Protein AF-F6UF65-F1 (afdb_monomer_lite)

Organism: Ciona intestinalis (NCBI:txid7719)

Radius of gyration: 21.14 Å; chains: 1; bounding box: 55×69×51 Å

Sequence (171 aa):
MLPLKAVTSPNKLITDMFSKIPKKEVGKVDPVAKRSLEDDVTICEGKNDNTKTERKISKPSLGGATTTAEVRDVIRKWTRAYSQEFPLDSD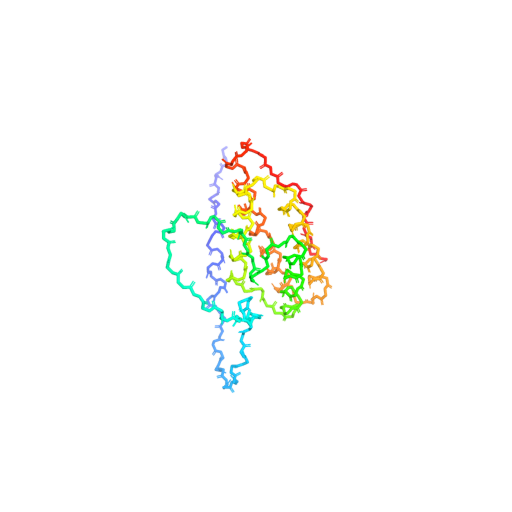IEDIINYLCTLVNHVRNLESTELILRTIRRYIGFVIEQNENVEMQTAWLVAYSQILCAVNKKVENLYGGAQFQLPSLHLP

Secondary structure (DSSP, 8-state):
---------THHHHHTTGGG-----------PPP--TTTT-----------------PPP-BTTB-SHHHHHHHHHHHHHHTTTSPPPHHHHHHHHHHHHHHHHSTT-HHHHHHHHHHHHHHHHHHHHH---HHHHHHHHHHHHHHHHHHHHHHHHHHTS----PPPP---

InterPro domains:
  IPR031991 DNA repair protein Rev1, C-terminal [PF16727] (70-161)
  IPR038401 Rev1, C-terminal domain superfamily [G3DSA:1.20.58.1280] (35-156)

Structure (mmCIF, N/CA/C/O backbone):
data_AF-F6UF65-F1
#
_entry.id   AF-F6UF65-F1
#
loop_
_atom_site.group_PDB
_atom_site.id
_atom_site.type_symbol
_atom_site.label_a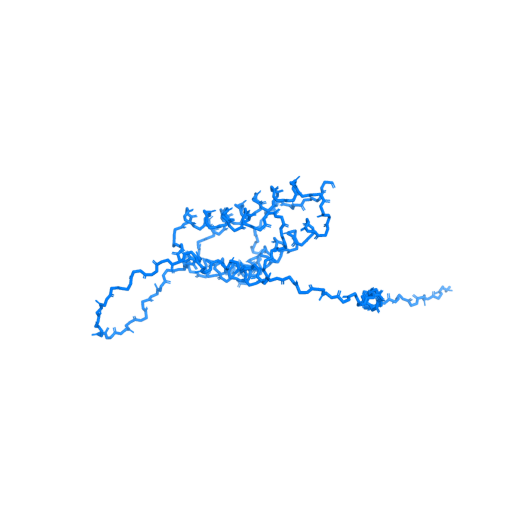tom_id
_atom_site.label_alt_id
_atom_site.label_comp_id
_atom_site.label_asym_id
_atom_site.label_entity_id
_atom_site.label_seq_id
_atom_site.pdbx_PDB_ins_code
_atom_site.Cartn_x
_atom_site.Cartn_y
_atom_site.Cartn_z
_atom_site.occupancy
_atom_site.B_iso_or_equiv
_atom_site.auth_seq_id
_atom_site.auth_comp_id
_atom_site.auth_asym_id
_atom_site.auth_atom_id
_atom_site.pdbx_PDB_model_num
ATOM 1 N N . MET A 1 1 ? 20.035 49.298 -5.056 1.00 38.56 1 MET A N 1
ATOM 2 C CA . MET A 1 1 ? 18.735 48.765 -5.517 1.00 38.56 1 MET A CA 1
ATOM 3 C C . MET A 1 1 ? 19.012 47.756 -6.620 1.00 38.56 1 MET A C 1
ATOM 5 O O . MET A 1 1 ? 19.571 48.148 -7.633 1.00 38.56 1 MET A O 1
ATOM 9 N N . LEU A 1 2 ? 18.726 46.470 -6.400 1.00 40.31 2 LEU A N 1
ATOM 10 C CA . LEU A 1 2 ? 18.877 45.407 -7.406 1.00 40.31 2 LEU A CA 1
ATOM 11 C C . LEU A 1 2 ? 17.485 45.016 -7.937 1.00 40.31 2 LEU A C 1
ATOM 13 O O . LEU A 1 2 ? 16.547 44.985 -7.138 1.00 40.31 2 LEU A O 1
ATOM 17 N N . PRO A 1 3 ? 17.323 44.727 -9.241 1.00 42.78 3 PRO A N 1
ATOM 18 C CA . PRO A 1 3 ? 16.030 44.360 -9.803 1.00 42.78 3 PRO A CA 1
ATOM 19 C C . PRO A 1 3 ? 15.697 42.891 -9.505 1.00 42.78 3 PRO A C 1
ATOM 21 O O . PRO A 1 3 ? 16.516 41.995 -9.710 1.00 42.78 3 PRO A O 1
ATOM 24 N N . LEU A 1 4 ? 14.466 42.647 -9.052 1.00 34.47 4 LEU A N 1
ATOM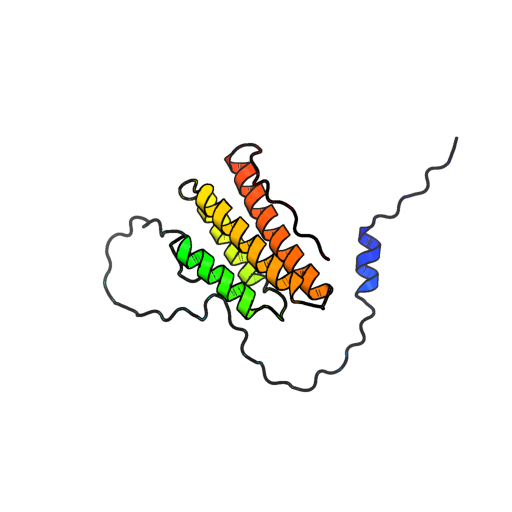 25 C CA . LEU A 1 4 ? 13.880 41.313 -8.923 1.00 34.47 4 LEU A CA 1
ATOM 26 C C . LEU A 1 4 ? 13.662 40.717 -10.322 1.00 34.47 4 LEU A C 1
ATOM 28 O O . LEU A 1 4 ? 12.827 41.200 -11.086 1.00 34.47 4 LEU A O 1
ATOM 32 N N . LYS A 1 5 ? 14.406 39.657 -10.662 1.00 40.12 5 LYS A N 1
ATOM 33 C CA . LYS A 1 5 ? 14.076 38.791 -11.802 1.00 40.12 5 LYS A CA 1
ATOM 34 C C . LYS A 1 5 ? 12.900 37.893 -11.420 1.00 40.12 5 LYS A C 1
ATOM 36 O O . LYS A 1 5 ? 12.921 37.242 -10.379 1.00 40.12 5 LYS A O 1
ATOM 41 N N . ALA A 1 6 ? 11.891 37.867 -12.286 1.00 51.00 6 ALA A N 1
ATOM 42 C CA . ALA A 1 6 ? 10.732 36.996 -12.180 1.00 51.00 6 ALA A CA 1
ATOM 43 C C . ALA A 1 6 ? 11.159 35.519 -12.185 1.00 51.00 6 ALA A C 1
ATOM 45 O O . ALA A 1 6 ? 11.821 35.055 -13.113 1.00 51.00 6 ALA A O 1
ATOM 46 N N . VAL A 1 7 ? 10.764 34.792 -11.142 1.00 40.66 7 VAL A N 1
ATOM 47 C CA . VAL A 1 7 ? 10.902 33.338 -11.049 1.00 40.66 7 VAL A CA 1
ATOM 48 C C . VAL A 1 7 ? 9.757 32.724 -11.853 1.00 40.66 7 VAL A C 1
ATOM 50 O O . VAL A 1 7 ? 8.589 32.865 -11.492 1.00 40.66 7 VAL A O 1
ATOM 53 N N . THR A 1 8 ? 10.066 32.082 -12.979 1.00 45.81 8 THR A N 1
ATOM 54 C CA . THR A 1 8 ? 9.082 31.308 -13.743 1.00 45.81 8 THR A CA 1
ATOM 55 C C . THR A 1 8 ? 8.672 30.071 -12.950 1.00 45.81 8 THR A C 1
ATOM 57 O O . THR A 1 8 ? 9.517 29.295 -12.511 1.00 45.81 8 THR A O 1
ATOM 60 N N . SER A 1 9 ? 7.361 29.912 -12.759 1.00 38.97 9 SER A N 1
ATOM 61 C CA . SER A 1 9 ? 6.746 28.818 -12.004 1.00 38.97 9 SER A CA 1
ATOM 62 C C . SER A 1 9 ? 7.128 27.437 -12.578 1.00 38.97 9 SER A C 1
ATOM 64 O O . SER A 1 9 ? 7.036 27.249 -13.796 1.00 38.97 9 SER A O 1
ATOM 66 N N . PRO A 1 10 ? 7.500 26.455 -11.733 1.00 47.75 10 PRO A N 1
ATOM 67 C CA . PRO A 1 10 ? 7.932 25.118 -12.162 1.00 47.75 10 PRO A CA 1
ATOM 68 C C . PRO A 1 10 ? 6.849 24.306 -12.897 1.00 47.75 10 PRO A C 1
ATOM 70 O O . PRO A 1 10 ? 7.169 23.347 -13.593 1.00 47.75 10 PRO A O 1
ATOM 73 N N . ASN A 1 11 ? 5.580 24.726 -12.843 1.00 42.78 11 ASN A N 1
ATOM 74 C CA . ASN A 1 11 ? 4.472 24.030 -13.506 1.00 42.78 11 ASN A CA 1
ATOM 75 C C . ASN A 1 11 ? 4.448 24.160 -15.036 1.00 42.78 11 ASN A C 1
ATOM 77 O O . ASN A 1 11 ? 3.686 23.450 -15.683 1.00 42.78 11 ASN A O 1
ATOM 81 N N . LYS A 1 12 ? 5.255 25.044 -15.639 1.00 45.91 12 LYS A N 1
ATOM 82 C CA . LYS A 1 12 ? 5.294 25.197 -17.106 1.00 45.91 12 LYS A CA 1
ATOM 83 C C . LYS A 1 12 ? 6.286 24.265 -17.808 1.00 45.91 12 LYS A C 1
ATOM 85 O O . LYS A 1 12 ? 6.147 24.045 -19.002 1.00 45.91 12 LYS A O 1
ATOM 90 N N . LEU A 1 13 ? 7.263 23.716 -17.084 1.00 46.81 13 LEU A N 1
ATOM 91 C CA . LEU A 1 13 ? 8.307 22.855 -17.658 1.00 46.81 13 LEU A CA 1
ATOM 92 C C . LEU A 1 13 ? 7.836 21.412 -17.875 1.00 46.81 13 LEU A C 1
ATOM 94 O O . LEU A 1 13 ? 8.312 20.742 -18.784 1.00 46.81 13 LEU A O 1
ATOM 98 N N . ILE A 1 14 ? 6.873 20.953 -17.076 1.00 50.88 14 ILE A N 1
ATOM 99 C CA . ILE A 1 14 ? 6.385 19.571 -17.130 1.00 50.88 14 ILE A CA 1
ATOM 100 C C . ILE A 1 14 ? 5.491 19.358 -18.363 1.00 50.88 14 ILE A C 1
ATOM 102 O O . ILE A 1 14 ? 5.570 18.321 -19.015 1.00 50.88 14 ILE A O 1
ATOM 106 N N . THR A 1 15 ? 4.694 20.356 -18.748 1.00 47.19 15 THR A N 1
ATOM 107 C CA . THR A 1 15 ? 3.718 20.225 -19.843 1.00 47.19 15 THR A CA 1
ATOM 108 C C . THR A 1 15 ? 4.365 20.148 -21.233 1.00 47.19 15 THR A C 1
ATOM 110 O O . THR A 1 15 ? 3.840 19.469 -22.112 1.00 47.19 15 THR A O 1
ATOM 113 N N . ASP A 1 16 ? 5.527 20.780 -21.431 1.00 45.88 16 ASP A N 1
ATOM 114 C CA . ASP A 1 16 ? 6.219 20.806 -22.731 1.00 45.88 16 ASP A CA 1
ATOM 115 C C . ASP A 1 16 ? 7.068 19.551 -23.008 1.00 45.88 16 ASP A C 1
ATOM 117 O O . ASP A 1 16 ? 7.461 19.313 -24.152 1.00 45.88 16 ASP A O 1
ATOM 121 N N . MET A 1 17 ? 7.341 18.716 -21.998 1.00 50.22 17 MET A N 1
ATOM 122 C CA . MET A 1 17 ? 8.135 17.493 -22.181 1.00 50.22 17 MET A CA 1
ATOM 123 C C . MET A 1 17 ? 7.318 16.299 -22.703 1.00 50.22 17 MET A C 1
ATOM 125 O O . MET A 1 17 ? 7.869 15.446 -23.396 1.00 50.22 17 MET A O 1
ATOM 129 N N . PHE A 1 18 ? 6.006 16.251 -22.447 1.00 46.53 18 PHE A N 1
ATOM 130 C CA . PHE A 1 18 ? 5.147 15.124 -22.849 1.00 46.53 18 PHE A CA 1
ATOM 131 C C . PHE A 1 18 ? 4.589 15.219 -24.280 1.00 46.53 18 PHE A C 1
ATOM 133 O O . PHE A 1 18 ? 4.013 14.259 -24.788 1.00 46.53 18 PHE A O 1
ATOM 140 N N . SER A 1 19 ? 4.775 16.342 -24.975 1.00 44.38 19 SER A N 1
ATOM 141 C CA . SER A 1 19 ? 4.199 16.591 -26.306 1.00 44.38 19 SER A CA 1
ATOM 142 C C . SER A 1 19 ? 5.068 16.116 -27.486 1.00 44.38 19 SER A C 1
ATOM 144 O O 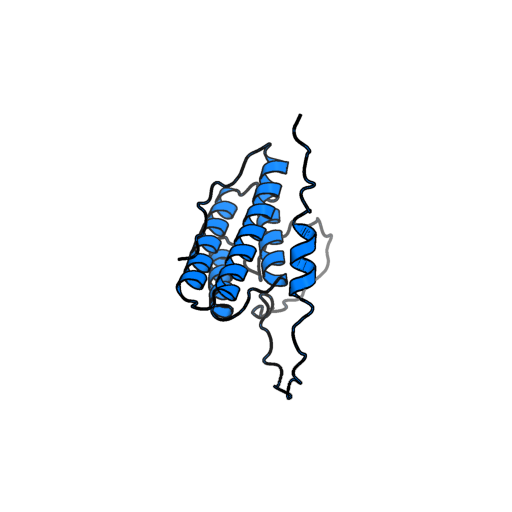. SER A 1 19 ? 4.673 16.284 -28.639 1.00 44.38 19 SER A O 1
ATOM 146 N N . LYS A 1 20 ? 6.225 15.481 -27.235 1.00 47.56 20 LYS A N 1
ATOM 147 C CA . LYS A 1 20 ? 7.188 15.052 -28.276 1.00 47.56 20 LYS A CA 1
ATOM 148 C C . LYS A 1 20 ? 7.391 13.537 -28.416 1.00 47.56 20 LYS A C 1
ATOM 150 O O . LYS A 1 20 ? 8.418 13.113 -28.941 1.00 47.56 20 LYS A O 1
ATOM 155 N N . ILE A 1 21 ? 6.434 12.707 -28.005 1.00 49.62 21 ILE A N 1
ATOM 156 C CA . ILE A 1 21 ? 6.529 11.256 -28.236 1.00 49.62 21 ILE A CA 1
ATOM 157 C C . ILE A 1 21 ? 5.908 10.916 -29.605 1.00 49.62 21 ILE A C 1
ATOM 159 O O . ILE A 1 21 ? 4.709 11.139 -29.800 1.00 49.62 21 ILE A O 1
ATOM 163 N N . PRO A 1 22 ? 6.680 10.393 -30.579 1.00 42.50 22 PRO A N 1
ATOM 164 C CA . PRO A 1 22 ? 6.132 9.963 -31.858 1.00 42.50 22 PRO A CA 1
ATOM 165 C C . PRO A 1 22 ? 5.232 8.737 -31.662 1.00 42.50 22 PRO A C 1
ATOM 167 O O . PRO A 1 22 ? 5.634 7.735 -31.072 1.00 42.50 22 PRO A O 1
ATOM 170 N N . LYS A 1 23 ? 4.003 8.812 -32.184 1.00 47.47 23 LYS A N 1
ATOM 171 C CA . LYS A 1 23 ? 3.048 7.698 -32.201 1.00 47.47 23 LYS A CA 1
ATOM 172 C C . LYS A 1 23 ? 3.568 6.611 -33.147 1.00 47.47 23 LYS A C 1
ATOM 174 O O . LYS A 1 23 ? 3.470 6.762 -34.361 1.00 47.47 23 LYS A O 1
ATOM 179 N N . LYS A 1 24 ? 4.130 5.531 -32.600 1.00 39.34 24 LYS A N 1
ATOM 180 C CA . LYS A 1 24 ? 4.374 4.292 -33.350 1.00 39.34 24 LYS A CA 1
ATOM 181 C C . LYS A 1 24 ? 3.099 3.452 -33.360 1.00 39.34 24 LYS A C 1
ATOM 183 O O . LYS A 1 24 ? 2.488 3.239 -32.317 1.00 39.34 24 LYS A O 1
ATOM 188 N N . GLU A 1 25 ? 2.715 3.003 -34.551 1.00 51.75 25 GLU A N 1
ATOM 189 C CA . GLU A 1 25 ? 1.626 2.058 -34.782 1.00 51.75 25 GLU A CA 1
ATOM 190 C C . GLU A 1 25 ? 1.879 0.763 -34.004 1.00 51.75 25 GLU A C 1
ATOM 192 O O . GLU A 1 25 ? 2.910 0.106 -34.163 1.00 51.75 25 GLU A O 1
ATOM 197 N N . VAL A 1 26 ? 0.934 0.417 -33.132 1.00 43.44 26 VAL A N 1
ATOM 198 C CA . VAL A 1 26 ? 0.952 -0.821 -32.357 1.00 43.44 26 VAL A CA 1
ATOM 199 C C . VAL A 1 26 ? 0.310 -1.906 -33.214 1.00 43.44 26 VAL A C 1
ATOM 201 O O . VAL A 1 26 ? -0.899 -1.901 -33.451 1.00 43.44 26 VAL A O 1
ATOM 204 N N . GLY A 1 27 ? 1.141 -2.829 -33.701 1.00 39.31 27 GLY A N 1
ATOM 205 C CA . GLY A 1 27 ? 0.686 -4.116 -34.211 1.00 39.31 27 GLY A CA 1
ATOM 206 C C . GLY A 1 27 ? -0.098 -4.854 -33.126 1.00 39.31 27 GLY A C 1
ATOM 207 O O . GLY A 1 27 ? 0.262 -4.810 -31.952 1.00 39.31 27 GLY A O 1
ATOM 208 N N . LYS A 1 28 ? -1.200 -5.490 -33.530 1.00 47.16 28 LYS A N 1
ATOM 209 C CA . LYS A 1 28 ? -2.109 -6.240 -32.659 1.00 47.16 28 LYS A CA 1
ATOM 210 C C . LYS A 1 28 ? -1.331 -7.276 -31.840 1.00 47.16 28 LYS A C 1
ATOM 212 O O . LYS A 1 28 ? -0.784 -8.216 -32.407 1.00 47.16 28 LYS A O 1
ATOM 217 N N . VAL A 1 29 ? -1.325 -7.096 -30.525 1.00 38.22 29 VAL A N 1
ATOM 218 C CA . VAL A 1 29 ? -0.956 -8.118 -29.545 1.00 38.22 29 VAL A CA 1
ATOM 219 C C . VAL A 1 29 ? -2.209 -8.367 -28.717 1.00 38.22 29 VAL A C 1
ATOM 221 O O . VAL A 1 29 ? -2.826 -7.415 -28.234 1.00 38.22 29 VAL A O 1
ATOM 224 N N . ASP A 1 30 ? -2.622 -9.630 -28.645 1.00 35.41 30 ASP A N 1
ATOM 225 C CA . ASP A 1 30 ? -3.796 -10.076 -27.899 1.00 35.41 30 ASP A CA 1
ATOM 226 C C . ASP A 1 30 ? -3.759 -9.586 -26.439 1.00 35.41 30 ASP A C 1
ATOM 228 O O . ASP A 1 30 ? -2.688 -9.563 -25.823 1.00 35.41 30 ASP A O 1
ATOM 232 N N . PRO A 1 31 ? -4.905 -9.187 -25.857 1.00 40.97 31 PRO A N 1
ATOM 233 C CA . PRO A 1 31 ? -4.945 -8.696 -24.491 1.00 40.97 31 PRO A CA 1
ATOM 234 C C . PRO A 1 31 ? -4.736 -9.868 -23.530 1.00 40.97 31 PRO A C 1
ATOM 236 O O . PRO A 1 31 ? -5.652 -10.644 -23.256 1.00 40.97 31 PRO A O 1
ATOM 239 N N . VAL A 1 32 ? -3.522 -9.988 -22.994 1.00 44.03 32 VAL A N 1
ATOM 240 C CA . VAL A 1 32 ? -3.277 -10.769 -21.780 1.00 44.03 32 VAL A CA 1
ATOM 241 C C . VAL A 1 32 ? -4.119 -10.131 -20.675 1.00 44.03 32 VAL A C 1
ATOM 243 O O . VAL A 1 32 ? -3.969 -8.948 -20.365 1.00 44.03 32 VAL A O 1
ATOM 246 N N . ALA A 1 33 ? -5.076 -10.899 -20.160 1.00 38.97 33 ALA A N 1
ATOM 247 C CA . ALA A 1 33 ? -6.031 -10.463 -19.154 1.00 38.97 33 ALA A CA 1
ATOM 248 C C . ALA A 1 33 ? -5.303 -9.902 -17.920 1.00 38.97 33 ALA A C 1
ATOM 250 O O . ALA A 1 33 ? -4.517 -10.599 -17.279 1.00 38.97 33 ALA A O 1
ATOM 251 N N . LYS A 1 34 ? -5.573 -8.628 -17.613 1.00 49.16 34 LYS A N 1
ATOM 252 C CA . LYS A 1 34 ? -5.123 -7.938 -16.399 1.00 49.16 34 LYS A CA 1
ATOM 253 C C . LYS A 1 34 ? -5.847 -8.546 -15.199 1.00 49.16 34 LYS A C 1
ATOM 255 O O . LYS A 1 34 ? -7.072 -8.574 -15.205 1.00 49.16 34 LYS A O 1
ATOM 260 N N . ARG A 1 35 ? -5.099 -9.036 -14.209 1.00 49.91 35 ARG A N 1
ATOM 261 C CA . ARG A 1 35 ? -5.633 -9.738 -13.033 1.00 49.91 35 ARG A CA 1
ATOM 262 C C . ARG A 1 35 ? -5.850 -8.758 -11.876 1.00 49.91 35 ARG A C 1
ATOM 264 O O . ARG A 1 35 ? -4.891 -8.375 -11.216 1.00 49.91 35 ARG A O 1
ATOM 271 N N . SER A 1 36 ? -7.084 -8.336 -11.640 1.00 58.97 36 SER A N 1
ATOM 272 C CA . SER A 1 36 ? -7.449 -7.418 -10.552 1.00 58.97 36 SER A CA 1
ATOM 273 C C . SER A 1 36 ? -7.339 -8.097 -9.177 1.00 58.97 36 SER A C 1
ATOM 275 O O . SER A 1 36 ? -7.456 -9.322 -9.080 1.00 58.97 36 SER A O 1
ATOM 277 N N . LEU A 1 37 ? -7.167 -7.325 -8.094 1.00 52.69 37 LEU A N 1
ATOM 278 C CA . LEU A 1 37 ? -7.273 -7.821 -6.707 1.00 52.69 37 LEU A CA 1
ATOM 279 C C . LEU A 1 37 ? -8.591 -8.571 -6.432 1.00 52.69 37 LEU A C 1
ATOM 281 O O . LEU A 1 37 ? -8.663 -9.393 -5.517 1.00 52.69 37 LEU A O 1
ATOM 285 N N . GLU A 1 38 ? -9.621 -8.293 -7.227 1.00 50.50 38 GLU A N 1
ATOM 286 C CA . GLU A 1 38 ? -10.947 -8.900 -7.139 1.00 50.50 38 GLU A CA 1
ATOM 287 C C . GLU A 1 38 ? -11.045 -10.292 -7.796 1.00 50.50 38 GLU A C 1
ATOM 289 O O . GLU A 1 38 ? -11.961 -11.052 -7.481 1.00 50.50 38 GLU A O 1
ATOM 294 N N . ASP A 1 39 ? -10.095 -10.679 -8.655 1.00 46.75 39 ASP A N 1
ATOM 295 C CA . ASP A 1 39 ? -10.232 -11.872 -9.512 1.00 46.75 39 ASP A CA 1
ATOM 296 C C . ASP A 1 39 ? -9.972 -13.209 -8.791 1.00 46.75 39 ASP A C 1
ATOM 298 O O . ASP A 1 39 ? -10.280 -14.276 -9.322 1.00 46.75 39 ASP A O 1
ATOM 302 N N . ASP A 1 40 ? -9.436 -13.190 -7.567 1.00 45.53 40 ASP A N 1
ATOM 303 C CA . ASP A 1 40 ? -9.171 -14.404 -6.776 1.00 45.53 40 ASP A CA 1
ATOM 304 C C . ASP A 1 40 ? -10.361 -14.820 -5.874 1.00 45.53 40 ASP A C 1
ATOM 306 O O . ASP A 1 40 ? -10.246 -15.754 -5.073 1.00 45.53 40 ASP A O 1
ATOM 310 N N . VAL A 1 41 ? -11.528 -14.173 -5.997 1.00 44.06 41 VAL A N 1
ATOM 311 C CA . VAL A 1 41 ? -12.706 -14.477 -5.168 1.00 44.06 41 VAL A CA 1
ATOM 312 C C . VAL A 1 41 ? -13.576 -15.568 -5.811 1.00 44.06 41 VAL A C 1
ATOM 314 O O . VAL A 1 41 ? -14.486 -15.300 -6.591 1.00 44.06 41 VAL A O 1
ATOM 317 N N . THR A 1 42 ? -13.368 -16.832 -5.429 1.00 36.09 42 THR A N 1
ATOM 318 C CA . THR A 1 42 ? -14.360 -17.895 -5.680 1.00 36.09 42 THR A CA 1
ATOM 319 C C . THR A 1 42 ? -15.507 -17.764 -4.670 1.00 36.09 42 THR A C 1
ATOM 321 O O . THR A 1 42 ? -15.435 -18.277 -3.553 1.00 36.09 42 THR A O 1
ATOM 324 N N . ILE A 1 43 ? -16.570 -17.039 -5.029 1.00 38.09 43 ILE A N 1
ATOM 325 C CA . ILE A 1 43 ? -17.773 -16.916 -4.193 1.00 38.09 43 ILE A CA 1
ATOM 326 C C . ILE A 1 43 ? -18.551 -18.238 -4.253 1.00 38.09 43 ILE A C 1
ATOM 328 O O . ILE A 1 43 ? -19.166 -18.567 -5.264 1.00 38.09 43 ILE A O 1
ATOM 332 N N . CYS A 1 44 ? -18.554 -18.997 -3.156 1.00 35.25 44 CYS A N 1
ATOM 333 C CA . CYS A 1 44 ? -19.573 -20.021 -2.932 1.00 35.25 44 CYS A CA 1
ATOM 334 C C . CYS A 1 44 ? -20.870 -19.321 -2.502 1.00 35.25 44 CYS A C 1
ATOM 336 O O . CYS A 1 44 ? -21.015 -18.929 -1.343 1.00 35.25 44 CYS A O 1
ATOM 338 N N . GLU A 1 45 ? -21.805 -19.138 -3.435 1.00 37.91 45 GLU A N 1
ATOM 339 C CA . GLU A 1 45 ? -23.154 -18.657 -3.132 1.00 37.91 45 GLU A CA 1
ATOM 340 C C . GLU A 1 45 ? -23.917 -19.688 -2.282 1.00 37.91 45 GLU A C 1
ATOM 342 O O . GLU A 1 45 ? -24.301 -20.759 -2.751 1.00 37.91 45 GLU A O 1
ATOM 347 N N . GLY A 1 46 ? -24.170 -19.348 -1.018 1.00 35.66 46 GLY A N 1
ATOM 348 C CA . GLY A 1 46 ? -25.154 -20.010 -0.165 1.00 35.66 46 GLY A CA 1
ATOM 349 C C . GLY A 1 46 ? -26.374 -19.108 0.024 1.00 35.66 46 GLY A C 1
ATOM 350 O O . GLY A 1 46 ? -26.273 -18.056 0.650 1.00 35.66 46 GLY A O 1
ATOM 351 N N . LYS A 1 47 ? -27.527 -19.519 -0.516 1.00 42.03 47 LYS A N 1
ATOM 352 C CA . LYS A 1 47 ? -28.843 -18.879 -0.324 1.00 42.03 47 LYS A CA 1
ATOM 353 C C . LYS A 1 47 ? -29.289 -18.918 1.150 1.00 42.03 47 LYS A C 1
ATOM 355 O O . LYS A 1 47 ? -29.237 -19.989 1.747 1.00 42.03 47 LYS A O 1
ATOM 360 N N . ASN A 1 48 ? -29.820 -17.811 1.690 1.00 40.16 48 ASN A N 1
ATOM 361 C CA . ASN A 1 48 ? -31.238 -17.702 2.101 1.00 40.16 48 ASN A CA 1
ATOM 362 C C . ASN A 1 48 ? -31.609 -16.398 2.849 1.00 40.16 48 ASN A C 1
ATOM 364 O O . ASN A 1 48 ? -30.908 -15.942 3.746 1.00 40.16 48 ASN A O 1
ATOM 368 N N . ASP A 1 49 ? -32.780 -15.893 2.446 1.00 39.06 49 ASP A N 1
ATOM 369 C CA . ASP A 1 49 ? -33.881 -15.221 3.156 1.00 39.06 49 ASP A CA 1
ATOM 370 C C . ASP A 1 49 ? -33.679 -14.075 4.171 1.00 39.06 49 ASP A C 1
ATOM 372 O O . ASP A 1 49 ? -33.364 -14.242 5.345 1.00 39.06 49 ASP A O 1
ATOM 376 N N . ASN A 1 50 ? -34.053 -12.888 3.682 1.00 46.62 50 ASN A N 1
ATOM 377 C CA . ASN A 1 50 ? -34.987 -11.901 4.240 1.00 46.62 50 ASN A CA 1
ATOM 378 C C . ASN A 1 50 ? -35.293 -11.927 5.759 1.00 46.62 50 ASN A C 1
ATOM 380 O O . ASN A 1 50 ? -36.175 -12.645 6.227 1.00 46.62 50 ASN A O 1
ATOM 384 N N . THR A 1 51 ? -34.690 -11.006 6.518 1.00 35.69 51 THR A N 1
ATOM 385 C CA . THR A 1 51 ? -35.349 -10.309 7.644 1.00 35.69 51 THR A CA 1
ATOM 386 C C . THR A 1 51 ? -34.544 -9.077 8.079 1.00 35.69 51 THR A C 1
ATOM 388 O O . THR A 1 51 ? -33.341 -9.155 8.298 1.00 35.69 51 THR A O 1
ATOM 391 N N . LYS A 1 52 ? -35.237 -7.931 8.184 1.00 41.22 52 LYS A N 1
ATOM 392 C CA . LYS A 1 52 ? -34.908 -6.722 8.972 1.00 41.22 52 LYS A CA 1
ATOM 393 C C . LYS A 1 52 ? -33.405 -6.426 9.141 1.00 41.22 52 LYS A C 1
ATOM 395 O O . LYS A 1 52 ? -32.796 -6.735 10.160 1.00 41.22 52 LYS A O 1
ATOM 400 N N . THR A 1 53 ? -32.810 -5.780 8.142 1.00 33.88 53 THR A N 1
ATOM 401 C CA . THR A 1 53 ? -31.388 -5.422 8.153 1.00 33.88 53 THR A CA 1
ATOM 402 C C . THR A 1 53 ? -31.150 -4.227 9.082 1.00 33.88 53 THR A C 1
ATOM 404 O O . THR A 1 53 ? -31.083 -3.075 8.655 1.00 33.88 53 THR A O 1
ATOM 407 N N . GLU A 1 54 ? -30.985 -4.496 10.379 1.00 36.78 54 GLU A N 1
ATOM 408 C CA . GLU A 1 54 ? -30.023 -3.719 11.162 1.00 36.78 54 GLU A CA 1
ATOM 409 C C . GLU A 1 54 ? -28.747 -3.6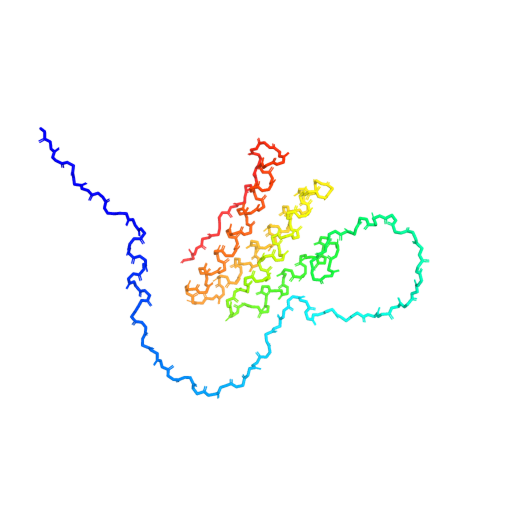49 10.318 1.00 36.78 54 GLU A C 1
ATOM 411 O O . GLU A 1 54 ? -28.308 -4.681 9.804 1.00 36.78 54 GLU A O 1
ATOM 416 N N . ARG A 1 55 ? -28.205 -2.445 10.075 1.00 37.97 55 ARG A N 1
ATOM 417 C CA . ARG A 1 55 ? -26.961 -2.268 9.313 1.00 37.97 55 ARG A CA 1
ATOM 418 C C . ARG A 1 55 ? -25.877 -3.096 9.996 1.00 37.97 55 ARG A C 1
ATOM 420 O O . ARG A 1 55 ? -25.242 -2.637 10.941 1.00 37.97 55 ARG A O 1
ATOM 427 N N . LYS A 1 56 ? -25.698 -4.331 9.530 1.00 42.44 56 LYS A N 1
ATOM 428 C CA . LYS A 1 56 ? -24.640 -5.228 9.956 1.00 42.44 56 LYS A CA 1
ATOM 429 C C . LYS A 1 56 ? -23.376 -4.525 9.515 1.00 42.44 56 LYS A C 1
ATOM 431 O O . LYS A 1 56 ? -23.109 -4.421 8.322 1.00 42.44 56 LYS A O 1
ATOM 436 N N . ILE A 1 57 ? -22.691 -3.927 10.477 1.00 52.53 57 ILE A N 1
ATOM 437 C CA . ILE A 1 57 ? -21.434 -3.243 10.251 1.00 52.53 57 ILE A CA 1
ATOM 438 C C . ILE A 1 57 ? -20.475 -4.318 9.722 1.00 52.53 57 ILE A C 1
ATOM 440 O O . ILE A 1 57 ? -19.969 -5.145 10.483 1.00 52.53 57 ILE A O 1
ATOM 444 N N . SER A 1 58 ? -20.340 -4.401 8.398 1.00 62.91 58 SER A N 1
ATOM 445 C CA . SER A 1 58 ? -19.476 -5.369 7.736 1.00 62.91 58 SER A CA 1
ATOM 446 C C . SER A 1 58 ? -18.046 -5.052 8.141 1.00 62.91 58 SER A C 1
ATOM 448 O O . SER A 1 58 ? -17.620 -3.899 8.047 1.00 62.91 58 SER A O 1
ATOM 450 N N . LYS A 1 59 ? -17.310 -6.059 8.623 1.00 73.44 59 LYS A N 1
ATOM 451 C CA . LYS A 1 59 ? -15.891 -5.886 8.942 1.00 73.44 59 LYS A CA 1
ATOM 452 C C . LYS A 1 59 ? -15.169 -5.340 7.701 1.00 73.44 59 LYS A C 1
ATOM 454 O O . LYS A 1 59 ? -15.475 -5.807 6.604 1.00 73.44 59 LYS A O 1
ATOM 459 N N . PRO A 1 60 ? -14.241 -4.379 7.854 1.00 80.00 60 PRO A N 1
ATOM 460 C CA . PRO A 1 60 ? -13.442 -3.914 6.729 1.00 80.00 60 PRO A CA 1
ATOM 461 C C . PRO A 1 60 ? -12.708 -5.095 6.091 1.00 80.00 60 PRO A C 1
ATOM 463 O O . PRO A 1 60 ? -12.188 -5.955 6.806 1.00 80.00 60 PRO A O 1
ATOM 466 N N . SER A 1 61 ? -12.667 -5.126 4.760 1.00 87.69 61 SER A N 1
ATOM 467 C CA . SER A 1 61 ? -12.010 -6.186 3.995 1.00 87.69 61 SER A CA 1
ATOM 468 C C . SER A 1 61 ? -11.241 -5.639 2.801 1.00 87.69 61 SER A C 1
ATOM 470 O O . SER A 1 61 ? -11.649 -4.632 2.229 1.00 87.69 61 SER A O 1
ATOM 472 N N . LEU A 1 62 ? -10.177 -6.333 2.401 1.00 90.75 62 LEU A N 1
ATOM 473 C CA . LEU A 1 62 ? -9.397 -6.044 1.193 1.00 90.75 62 LEU A CA 1
ATOM 474 C C . LEU A 1 62 ? -9.310 -7.316 0.346 1.00 90.75 62 LEU A C 1
ATOM 476 O O . LEU A 1 62 ? -8.765 -8.309 0.823 1.00 90.75 62 LEU A O 1
ATOM 480 N N . GLY A 1 63 ? -9.876 -7.325 -0.866 1.00 85.44 63 GLY A N 1
ATOM 481 C CA . GLY A 1 63 ? -9.920 -8.538 -1.703 1.00 85.44 63 GLY A CA 1
ATOM 482 C C . GLY A 1 63 ? -10.543 -9.748 -0.984 1.00 85.44 63 GLY A C 1
ATOM 483 O O . GLY A 1 63 ? -10.048 -10.865 -1.087 1.00 85.44 63 GLY A O 1
ATOM 484 N N . GLY A 1 64 ? -11.555 -9.515 -0.138 1.00 86.12 64 GLY A N 1
ATOM 485 C CA . GLY A 1 64 ? -12.190 -10.543 0.701 1.00 86.12 64 GLY A CA 1
ATOM 486 C C . GLY A 1 64 ? -11.444 -10.918 1.993 1.00 86.12 64 GLY A C 1
ATOM 487 O O . GLY A 1 64 ? -12.028 -11.580 2.850 1.00 86.12 64 GLY A O 1
ATOM 488 N N . ALA A 1 65 ? -10.202 -10.466 2.197 1.00 90.56 65 ALA A N 1
ATOM 489 C CA . ALA A 1 65 ? -9.454 -10.694 3.435 1.00 90.56 65 ALA A CA 1
ATOM 490 C C . ALA A 1 65 ? -9.994 -9.830 4.582 1.00 90.56 65 ALA A C 1
ATOM 492 O O . ALA A 1 65 ? -10.155 -8.623 4.412 1.00 90.56 65 ALA A O 1
ATOM 493 N N . THR A 1 66 ? -10.229 -10.421 5.758 1.00 88.56 66 THR A N 1
ATOM 494 C CA . THR A 1 66 ? -10.823 -9.715 6.917 1.00 88.56 66 THR A CA 1
ATOM 495 C C . THR A 1 66 ? -9.903 -9.654 8.131 1.00 88.56 66 THR A C 1
ATOM 497 O O . THR A 1 66 ? -10.108 -8.828 9.023 1.00 88.56 66 THR A O 1
ATOM 500 N N . THR A 1 67 ? -8.888 -10.518 8.193 1.00 91.12 67 THR A N 1
ATOM 501 C CA . THR A 1 67 ? -7.887 -10.502 9.263 1.00 91.12 67 THR A CA 1
ATOM 502 C C . THR A 1 67 ? -6.604 -9.809 8.817 1.00 91.12 67 THR A C 1
ATOM 504 O O . THR A 1 67 ? -6.227 -9.837 7.646 1.00 91.12 67 THR A O 1
ATOM 507 N N . THR A 1 68 ? -5.862 -9.233 9.765 1.00 92.00 68 THR A N 1
ATOM 508 C CA . THR A 1 68 ? -4.574 -8.582 9.474 1.00 92.00 68 THR A CA 1
ATOM 509 C C . THR A 1 68 ? -3.573 -9.541 8.815 1.00 92.00 68 THR A C 1
ATOM 511 O O . THR A 1 68 ? -2.768 -9.114 7.993 1.00 92.00 68 THR A O 1
ATOM 514 N N . ALA A 1 69 ? -3.616 -10.838 9.139 1.00 93.06 69 ALA A N 1
ATOM 515 C CA . ALA A 1 69 ? -2.755 -11.845 8.520 1.00 93.06 69 ALA A CA 1
ATOM 516 C C . ALA A 1 69 ? -3.111 -12.079 7.042 1.00 93.06 69 ALA A C 1
ATOM 518 O O . ALA A 1 69 ? -2.231 -12.003 6.188 1.00 93.06 69 ALA A O 1
ATOM 519 N N . GLU A 1 70 ? -4.396 -12.282 6.739 1.00 94.62 70 GLU A N 1
ATOM 520 C CA . GLU A 1 70 ? -4.883 -12.459 5.364 1.00 94.62 70 GLU A CA 1
ATOM 521 C C . GLU A 1 70 ? -4.597 -11.223 4.507 1.00 94.62 70 GLU A C 1
ATOM 523 O O . GLU A 1 70 ? -4.137 -11.338 3.377 1.00 94.62 70 GLU A O 1
ATOM 528 N N . VAL A 1 71 ? -4.791 -10.025 5.061 1.00 95.69 71 VAL A N 1
ATOM 529 C CA . VAL A 1 71 ? -4.527 -8.773 4.340 1.00 95.69 71 VAL A CA 1
ATOM 530 C C . VAL A 1 71 ? -3.045 -8.620 4.014 1.00 95.69 71 VAL A C 1
ATOM 532 O O . VAL A 1 71 ? -2.689 -8.239 2.902 1.00 95.69 71 VAL A O 1
ATOM 535 N N . ARG A 1 72 ? -2.148 -8.965 4.944 1.00 95.88 72 ARG A N 1
ATOM 536 C CA . ARG A 1 72 ? -0.701 -8.979 4.665 1.00 95.88 72 ARG A CA 1
ATOM 537 C C . ARG A 1 72 ? -0.347 -9.966 3.552 1.00 95.88 72 ARG A C 1
ATOM 539 O O . ARG A 1 72 ? 0.569 -9.694 2.774 1.00 95.88 72 ARG A O 1
ATOM 546 N N . ASP A 1 73 ? -1.070 -11.077 3.463 1.00 95.06 73 ASP A N 1
ATOM 547 C CA . ASP A 1 73 ? -0.926 -12.039 2.377 1.00 95.06 73 ASP A CA 1
ATOM 548 C C . ASP A 1 73 ? -1.439 -11.506 1.039 1.00 95.06 73 ASP A C 1
ATOM 550 O O . ASP A 1 73 ? -0.766 -11.715 0.030 1.00 95.06 73 ASP A O 1
ATOM 554 N N . VAL A 1 74 ? -2.548 -10.762 1.024 1.00 96.19 74 VAL A N 1
ATOM 555 C CA . VAL A 1 74 ? -3.036 -10.051 -0.169 1.00 96.19 74 VAL A CA 1
ATOM 556 C C . VAL A 1 74 ? -1.992 -9.048 -0.663 1.00 96.19 74 VAL A C 1
ATOM 558 O O . VAL A 1 74 ? -1.590 -9.121 -1.819 1.00 96.19 74 VAL A O 1
ATOM 561 N N . ILE A 1 75 ? -1.448 -8.196 0.215 1.00 97.25 75 ILE A N 1
ATOM 562 C CA . ILE A 1 75 ? -0.393 -7.229 -0.150 1.00 97.25 75 ILE A CA 1
ATOM 563 C C . ILE A 1 75 ? 0.851 -7.932 -0.714 1.00 97.25 75 ILE A C 1
ATOM 565 O O . ILE A 1 75 ? 1.431 -7.492 -1.709 1.00 97.25 75 ILE A O 1
ATOM 569 N N . ARG A 1 76 ? 1.265 -9.048 -0.102 1.00 96.19 76 ARG A N 1
ATOM 570 C CA . ARG A 1 76 ? 2.382 -9.863 -0.601 1.00 96.19 76 ARG A CA 1
ATOM 571 C C . ARG A 1 76 ? 2.096 -10.429 -1.994 1.00 96.19 76 ARG A C 1
ATOM 573 O O . ARG A 1 76 ? 3.000 -10.464 -2.821 1.00 96.19 76 ARG A O 1
ATOM 580 N N . LYS A 1 77 ? 0.884 -10.930 -2.241 1.00 94.56 77 LYS A N 1
ATOM 581 C CA . LYS A 1 77 ? 0.494 -11.482 -3.548 1.00 94.56 77 LYS A CA 1
ATOM 582 C C . LYS A 1 77 ? 0.430 -10.389 -4.610 1.00 94.56 77 LYS A C 1
ATOM 584 O O . LYS A 1 77 ? 1.009 -10.573 -5.669 1.00 94.56 77 LYS A O 1
ATOM 589 N N . TRP A 1 78 ? -0.187 -9.257 -4.290 1.00 95.75 78 TRP A N 1
ATOM 590 C CA . TRP A 1 78 ? -0.293 -8.086 -5.156 1.00 95.75 78 TRP A CA 1
ATOM 591 C C . TRP A 1 78 ? 1.076 -7.577 -5.622 1.00 95.75 78 TRP A C 1
ATOM 593 O O . TRP A 1 78 ? 1.356 -7.541 -6.816 1.00 95.75 78 TRP A O 1
ATOM 603 N N . THR A 1 79 ? 1.979 -7.293 -4.680 1.00 95.50 79 THR A N 1
ATOM 604 C CA . THR A 1 79 ? 3.346 -6.834 -4.998 1.00 95.50 79 THR A CA 1
ATOM 605 C C . THR A 1 79 ? 4.156 -7.850 -5.803 1.00 95.50 79 THR A C 1
ATOM 607 O O . THR A 1 79 ? 4.992 -7.460 -6.610 1.00 95.50 79 THR A O 1
ATOM 610 N N . ARG A 1 80 ? 3.916 -9.154 -5.615 1.00 93.69 80 ARG A N 1
ATOM 611 C CA . ARG A 1 80 ? 4.548 -10.212 -6.420 1.00 93.69 80 ARG A CA 1
ATOM 612 C C . ARG A 1 80 ? 3.944 -10.345 -7.813 1.00 93.69 80 ARG A C 1
ATOM 614 O O . ARG A 1 80 ? 4.683 -10.629 -8.743 1.00 93.69 80 ARG A O 1
ATOM 621 N N . ALA A 1 81 ? 2.631 -10.185 -7.948 1.00 91.69 81 ALA A N 1
ATOM 622 C CA . ALA A 1 81 ? 1.945 -10.282 -9.232 1.00 91.69 81 ALA A CA 1
ATOM 623 C C . ALA A 1 81 ? 2.411 -9.174 -10.183 1.00 91.69 81 ALA A C 1
ATOM 625 O O . ALA A 1 81 ? 2.694 -9.445 -11.343 1.00 91.69 81 ALA A O 1
ATOM 626 N N . TYR A 1 82 ? 2.582 -7.963 -9.652 1.00 89.75 82 TYR A N 1
ATOM 627 C CA . TYR A 1 82 ? 3.016 -6.791 -10.407 1.00 89.75 82 TYR A CA 1
ATOM 628 C C . TYR A 1 82 ? 4.510 -6.481 -10.238 1.00 89.75 82 TYR A C 1
ATOM 630 O O . TYR A 1 82 ? 4.945 -5.363 -10.488 1.00 89.75 82 TYR A O 1
ATOM 638 N N . SER A 1 83 ? 5.341 -7.445 -9.822 1.00 89.50 83 SER A N 1
ATOM 639 C CA . SER A 1 83 ? 6.752 -7.163 -9.508 1.00 89.50 83 SER A CA 1
ATOM 640 C C . SER A 1 83 ? 7.596 -6.759 -10.718 1.00 89.50 83 SER A C 1
ATOM 642 O O . SER A 1 83 ? 8.727 -6.328 -10.531 1.00 89.50 83 SER A O 1
ATOM 644 N N . GLN A 1 84 ? 7.094 -6.949 -11.937 1.00 90.69 84 GLN A N 1
ATOM 645 C CA . GLN A 1 84 ? 7.723 -6.547 -13.203 1.00 90.69 84 GLN A CA 1
ATOM 646 C C . GLN A 1 84 ? 6.827 -5.586 -14.001 1.00 90.69 84 GLN A C 1
ATOM 648 O O . GLN A 1 84 ? 7.060 -5.345 -15.184 1.00 90.69 84 GLN A O 1
ATOM 653 N N . GLU A 1 85 ? 5.783 -5.060 -13.363 1.00 91.81 85 GLU A N 1
ATOM 654 C CA . GLU A 1 85 ? 4.777 -4.204 -13.977 1.00 91.81 85 GLU A CA 1
ATOM 655 C C . GLU A 1 85 ? 4.536 -2.950 -13.122 1.00 91.81 85 GLU A C 1
ATOM 657 O O . GLU A 1 85 ? 4.971 -2.836 -11.971 1.00 91.81 85 GLU A O 1
ATOM 662 N N . PHE A 1 86 ? 3.839 -1.973 -13.701 1.00 92.56 86 PHE A N 1
ATOM 663 C CA . PHE A 1 86 ? 3.403 -0.791 -12.964 1.00 92.56 86 PHE A CA 1
ATOM 664 C C . PHE A 1 86 ? 2.268 -1.166 -11.998 1.00 92.56 86 PHE A C 1
ATOM 666 O O . PHE A 1 86 ? 1.377 -1.924 -12.390 1.00 92.56 86 PHE A O 1
ATOM 673 N N . PRO A 1 87 ? 2.260 -0.633 -10.761 1.00 94.62 87 PRO A N 1
ATOM 674 C CA . PRO A 1 87 ? 1.141 -0.847 -9.854 1.00 94.62 87 PRO A CA 1
ATOM 675 C C . PRO A 1 87 ? -0.126 -0.220 -10.447 1.00 94.62 87 PRO A C 1
ATOM 677 O O . PRO A 1 87 ? -0.077 0.879 -11.001 1.00 94.62 87 PRO A O 1
ATOM 680 N N . LEU A 1 88 ? -1.259 -0.914 -10.339 1.00 94.62 88 LEU A N 1
ATOM 681 C CA . LEU A 1 88 ? -2.536 -0.399 -10.825 1.00 94.62 88 LEU A CA 1
ATOM 682 C C . LEU A 1 88 ? -3.107 0.646 -9.863 1.00 94.62 88 LEU A C 1
ATOM 684 O O . LEU A 1 88 ? -3.196 0.401 -8.660 1.00 94.62 88 LEU A O 1
ATOM 688 N N . ASP A 1 89 ? -3.570 1.773 -10.407 1.00 93.75 89 ASP A N 1
ATOM 689 C CA . ASP A 1 89 ? -4.189 2.848 -9.621 1.00 93.75 89 ASP A CA 1
ATOM 690 C C . ASP A 1 89 ? -5.415 2.361 -8.831 1.00 93.75 89 ASP A C 1
ATOM 692 O O . ASP A 1 89 ? -5.583 2.732 -7.672 1.00 93.75 89 ASP A O 1
ATOM 696 N N . SER A 1 90 ? -6.225 1.465 -9.412 1.00 94.31 90 SER A N 1
ATOM 697 C CA . SER A 1 90 ? -7.390 0.871 -8.739 1.00 94.31 90 SER A CA 1
ATOM 698 C C . SER A 1 90 ? -7.003 0.099 -7.477 1.00 94.31 90 SER A C 1
ATOM 700 O O . SER A 1 90 ? -7.618 0.273 -6.429 1.00 94.31 90 SER A O 1
ATOM 702 N N . ASP A 1 91 ? -5.932 -0.696 -7.546 1.00 95.25 91 ASP A N 1
ATOM 703 C CA . ASP A 1 91 ? -5.459 -1.473 -6.400 1.00 95.25 91 ASP A CA 1
ATOM 704 C C . ASP A 1 91 ? -4.927 -0.550 -5.293 1.00 95.25 91 ASP A C 1
ATOM 706 O O . ASP A 1 91 ? -5.129 -0.795 -4.100 1.00 95.25 91 ASP A O 1
ATOM 710 N N . ILE A 1 92 ? -4.248 0.536 -5.681 1.00 96.56 92 ILE A N 1
ATOM 711 C CA . ILE A 1 92 ? -3.762 1.561 -4.751 1.00 96.56 92 ILE A CA 1
ATOM 712 C C . ILE A 1 92 ? -4.947 2.225 -4.037 1.00 96.56 92 ILE A C 1
ATOM 714 O O . ILE A 1 92 ? -4.917 2.375 -2.811 1.00 96.56 92 ILE A O 1
ATOM 718 N N . GLU A 1 93 ? -5.994 2.597 -4.776 1.00 95.50 93 GLU A N 1
ATOM 719 C CA . GLU A 1 93 ? -7.217 3.182 -4.221 1.00 95.50 93 GLU A CA 1
ATOM 720 C C . GLU A 1 93 ? -7.923 2.227 -3.248 1.00 95.50 93 GLU A C 1
ATOM 722 O O . GLU A 1 93 ? -8.295 2.645 -2.146 1.00 95.50 93 GLU A O 1
ATOM 727 N N . ASP A 1 94 ? -8.031 0.940 -3.579 1.00 94.88 94 ASP A N 1
ATOM 728 C CA . ASP A 1 94 ? -8.630 -0.072 -2.702 1.00 94.88 94 ASP A CA 1
ATOM 729 C C . ASP A 1 94 ? -7.849 -0.246 -1.395 1.00 94.88 94 ASP A C 1
ATOM 731 O O . ASP A 1 94 ? -8.434 -0.285 -0.304 1.00 94.88 94 ASP A O 1
ATOM 735 N N . ILE A 1 95 ? -6.515 -0.272 -1.472 1.00 97.19 95 ILE A N 1
ATOM 736 C CA . ILE A 1 95 ? -5.642 -0.320 -0.292 1.00 97.19 95 ILE A CA 1
ATOM 737 C C . ILE A 1 95 ? -5.841 0.931 0.577 1.00 97.19 95 ILE A C 1
ATOM 739 O O . ILE A 1 95 ? -5.963 0.818 1.803 1.00 97.19 95 ILE A O 1
ATOM 743 N N . ILE A 1 96 ? -5.907 2.121 -0.030 1.00 96.44 96 ILE A N 1
ATOM 744 C CA . ILE A 1 96 ? -6.156 3.386 0.678 1.00 96.44 96 ILE A CA 1
ATOM 745 C C . ILE A 1 96 ? -7.510 3.351 1.388 1.00 96.44 96 ILE A C 1
ATOM 747 O O . ILE A 1 96 ? -7.588 3.673 2.580 1.00 96.44 96 ILE A O 1
ATOM 751 N N . ASN A 1 97 ? -8.565 2.946 0.682 1.00 94.50 97 ASN A N 1
ATOM 752 C CA . ASN A 1 97 ? -9.924 2.875 1.208 1.00 94.50 97 ASN A CA 1
ATOM 753 C C . ASN A 1 97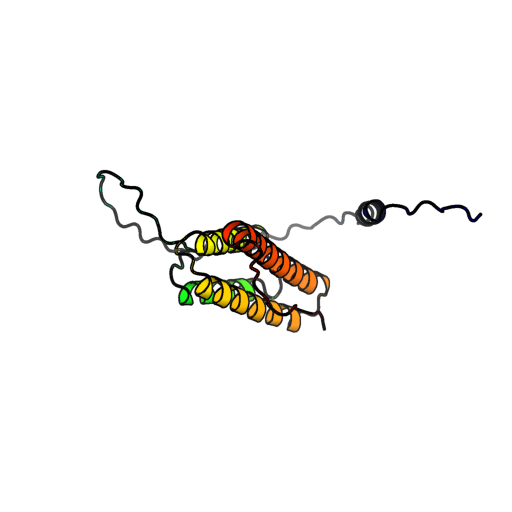 ? -10.012 1.905 2.388 1.00 94.50 97 ASN A C 1
ATOM 755 O O . ASN A 1 97 ? -10.580 2.243 3.435 1.00 94.50 97 ASN A O 1
ATOM 759 N N . TYR A 1 98 ? -9.389 0.734 2.266 1.00 94.69 98 TYR A N 1
ATOM 760 C CA . TYR A 1 98 ? -9.325 -0.249 3.339 1.00 94.69 98 TYR A CA 1
ATOM 761 C C . TYR A 1 98 ? -8.593 0.291 4.578 1.00 94.69 98 TYR A C 1
ATOM 763 O O . TYR A 1 98 ? -9.135 0.239 5.686 1.00 94.69 98 TYR A O 1
ATOM 771 N N . LEU A 1 99 ? -7.399 0.873 4.414 1.00 94.81 99 LEU A N 1
ATOM 772 C CA . LEU A 1 99 ? -6.623 1.418 5.535 1.00 94.81 99 LEU A CA 1
ATOM 773 C C . LEU A 1 99 ? -7.332 2.600 6.203 1.00 94.81 99 LEU A C 1
ATOM 775 O O . LEU A 1 99 ? -7.403 2.671 7.429 1.00 94.81 99 LEU A O 1
ATOM 779 N N . CYS A 1 100 ? -7.929 3.505 5.428 1.00 93.06 100 CYS A N 1
ATOM 780 C CA . CYS A 1 100 ? -8.715 4.606 5.982 1.00 93.06 100 CYS A CA 1
ATOM 781 C C . CYS A 1 100 ? -9.960 4.101 6.725 1.00 93.06 100 CYS A C 1
ATOM 783 O O . CYS A 1 100 ? -10.357 4.684 7.740 1.00 93.06 100 CYS A O 1
ATOM 785 N N . THR A 1 101 ? -10.558 3.003 6.255 1.00 91.50 101 THR A N 1
ATOM 786 C CA . THR A 1 101 ? -11.650 2.331 6.960 1.00 91.50 101 THR A CA 1
ATOM 787 C C . THR A 1 101 ? -11.154 1.711 8.261 1.00 91.50 101 THR A C 1
ATOM 789 O O . THR A 1 101 ? -11.793 1.941 9.275 1.00 91.50 101 THR A O 1
ATOM 792 N N . LEU A 1 102 ? -10.004 1.032 8.300 1.00 89.69 102 LEU A N 1
ATOM 793 C CA . LEU A 1 102 ? -9.403 0.525 9.547 1.00 89.69 102 LEU A CA 1
ATOM 794 C C . LEU A 1 102 ? -9.120 1.626 10.580 1.00 89.69 102 LEU A C 1
ATOM 796 O O . LEU A 1 102 ? -9.317 1.419 11.777 1.00 89.69 102 LEU A O 1
ATOM 800 N N . VAL A 1 103 ? -8.680 2.805 10.136 1.00 88.94 103 VAL A N 1
ATOM 801 C CA . VAL A 1 103 ? -8.466 3.945 11.039 1.00 88.94 103 VAL A CA 1
ATOM 802 C C . VAL A 1 103 ? -9.802 4.427 11.626 1.00 88.94 103 VAL A C 1
ATOM 804 O O . VAL A 1 103 ? -9.897 4.665 12.829 1.00 88.94 103 VAL A O 1
ATOM 807 N N . ASN A 1 104 ? -10.856 4.529 10.806 1.00 84.75 104 ASN A N 1
ATOM 808 C CA . ASN A 1 104 ? -12.203 4.892 11.271 1.00 84.75 104 ASN A CA 1
ATOM 809 C C . ASN A 1 104 ? -12.837 3.808 12.161 1.00 84.75 104 ASN A C 1
ATOM 811 O O . ASN A 1 104 ? -13.544 4.104 13.123 1.00 84.75 104 ASN A O 1
ATOM 815 N N . HIS A 1 105 ? -12.636 2.547 11.796 1.00 70.38 105 HIS A N 1
ATOM 816 C CA . HIS A 1 105 ? -13.372 1.399 12.285 1.00 70.38 105 HIS A CA 1
ATOM 817 C C . HIS A 1 105 ? -12.525 0.691 13.338 1.00 70.38 105 HIS A C 1
ATOM 819 O O . HIS A 1 105 ? -11.525 0.057 13.026 1.00 70.38 105 HIS A O 1
ATOM 825 N N . VAL A 1 106 ? -12.935 0.775 14.606 1.00 64.69 106 VAL A N 1
ATOM 826 C CA . VAL A 1 106 ? -12.221 0.200 15.771 1.00 64.69 106 VAL A CA 1
ATOM 827 C C . VAL A 1 106 ? -10.982 0.998 16.217 1.00 64.69 106 VAL A C 1
ATOM 829 O O . VAL A 1 106 ? -10.338 0.604 17.182 1.00 64.69 106 VAL A O 1
ATOM 832 N N . ARG A 1 107 ? -10.654 2.146 15.595 1.00 75.00 107 ARG A N 1
ATOM 833 C CA . ARG A 1 107 ? -9.421 2.907 15.910 1.00 75.00 107 ARG A CA 1
ATOM 834 C C . ARG A 1 107 ? -8.182 2.001 15.884 1.00 75.00 107 ARG A C 1
ATOM 836 O O . ARG A 1 107 ? -7.291 2.126 16.724 1.00 75.00 107 ARG A O 1
ATOM 843 N N . ASN A 1 108 ? -8.154 1.044 14.956 1.00 83.00 108 ASN A N 1
ATOM 844 C CA . ASN A 1 108 ? -7.159 -0.022 14.937 1.00 83.00 108 ASN A CA 1
ATOM 845 C C . ASN A 1 108 ? -5.852 0.469 14.293 1.00 83.00 108 ASN A C 1
ATOM 847 O O . ASN A 1 108 ? -5.466 0.064 13.191 1.00 83.00 108 ASN A O 1
ATOM 851 N N . LEU A 1 109 ? -5.192 1.398 14.986 1.00 88.38 109 LEU A N 1
ATOM 852 C CA . LEU A 1 109 ? -3.942 2.018 14.553 1.00 88.38 109 LEU A CA 1
ATOM 853 C C . LEU A 1 109 ? -2.802 0.999 14.493 1.00 88.38 109 LEU A C 1
ATOM 855 O O . LEU A 1 109 ? -1.984 1.073 13.584 1.00 88.38 109 LEU A O 1
ATOM 859 N N . GLU A 1 110 ? -2.795 0.007 15.386 1.00 89.38 110 GLU A N 1
ATOM 860 C CA . GLU A 1 110 ? -1.775 -1.046 15.418 1.00 89.38 110 GLU A CA 1
ATOM 861 C C . GLU A 1 110 ? -1.815 -1.922 14.158 1.00 89.38 110 GLU A C 1
ATOM 863 O O . GLU A 1 110 ? -0.793 -2.121 13.500 1.00 89.38 110 GLU A O 1
ATOM 868 N N . SER A 1 111 ? -3.000 -2.404 13.758 1.00 90.56 111 SER A N 1
ATOM 869 C CA . SER A 1 111 ? -3.116 -3.185 12.517 1.00 90.56 111 SER A CA 1
ATOM 870 C C . SER A 1 111 ? -2.821 -2.326 11.291 1.00 90.56 111 SER A C 1
ATOM 872 O O . SER A 1 111 ? -2.160 -2.799 10.368 1.00 90.56 111 SER A O 1
ATOM 874 N N . THR A 1 112 ? -3.257 -1.062 11.296 1.00 93.06 112 THR A N 1
ATOM 875 C CA . THR A 1 112 ? -2.949 -0.098 10.228 1.00 93.06 112 THR A CA 1
ATOM 876 C C . THR A 1 112 ? -1.437 0.069 10.071 1.00 93.06 112 THR A C 1
ATOM 878 O O . THR A 1 112 ? -0.913 -0.073 8.967 1.00 93.06 112 THR A O 1
ATOM 881 N N . GLU A 1 113 ? -0.714 0.285 11.172 1.00 92.69 113 GLU A N 1
ATOM 882 C CA . GLU A 1 113 ? 0.742 0.416 11.165 1.00 92.69 113 GLU A CA 1
ATOM 883 C C . GLU A 1 113 ? 1.424 -0.865 10.673 1.00 92.69 113 GLU A C 1
ATOM 885 O O . GLU A 1 113 ? 2.327 -0.814 9.834 1.00 92.69 113 GLU A O 1
ATOM 890 N N . LEU A 1 114 ? 0.980 -2.030 11.153 1.00 94.25 114 LEU A N 1
ATOM 891 C CA . LEU A 1 114 ? 1.542 -3.316 10.750 1.00 94.25 114 LEU A CA 1
ATOM 892 C C . LEU A 1 114 ? 1.368 -3.570 9.245 1.00 94.25 114 LEU A C 1
ATOM 894 O O . LEU A 1 114 ? 2.278 -4.092 8.588 1.00 94.25 114 LEU A O 1
ATOM 898 N N . ILE A 1 115 ? 0.220 -3.188 8.684 1.00 95.56 115 ILE A N 1
ATOM 899 C CA . ILE A 1 115 ? -0.040 -3.299 7.248 1.00 95.56 115 ILE A CA 1
ATOM 900 C C . ILE A 1 115 ? 0.813 -2.292 6.472 1.00 95.56 115 ILE A C 1
ATOM 902 O O . ILE A 1 115 ? 1.468 -2.697 5.515 1.00 95.56 115 ILE A O 1
ATOM 906 N N . LEU A 1 116 ? 0.919 -1.032 6.908 1.00 96.44 116 LEU A N 1
ATOM 907 C CA . LEU A 1 116 ? 1.790 -0.040 6.263 1.00 96.44 116 LEU A CA 1
ATOM 908 C C . LEU A 1 116 ? 3.267 -0.473 6.255 1.00 96.44 116 LEU A C 1
ATOM 910 O O . LEU A 1 116 ? 3.936 -0.378 5.226 1.00 96.44 116 LEU A O 1
ATOM 914 N N . ARG A 1 117 ? 3.776 -1.025 7.367 1.00 95.38 117 ARG A N 1
ATOM 915 C CA . ARG A 1 117 ? 5.125 -1.622 7.430 1.00 95.38 117 ARG A CA 1
ATOM 916 C C . ARG A 1 117 ? 5.276 -2.793 6.456 1.00 95.38 117 ARG A C 1
ATOM 918 O O . ARG A 1 117 ? 6.344 -2.976 5.876 1.00 95.38 117 ARG A O 1
ATOM 925 N N . THR A 1 118 ? 4.217 -3.581 6.272 1.00 95.88 118 THR A N 1
ATOM 926 C CA . THR A 1 118 ? 4.199 -4.704 5.325 1.00 95.88 118 THR A CA 1
ATOM 927 C C . THR A 1 118 ? 4.240 -4.216 3.875 1.00 95.88 118 THR A C 1
ATOM 929 O O . THR A 1 118 ? 5.058 -4.712 3.104 1.00 95.88 118 THR A O 1
ATOM 932 N N . ILE A 1 119 ? 3.429 -3.212 3.526 1.00 96.88 119 ILE A N 1
ATOM 933 C CA . ILE A 1 119 ? 3.440 -2.558 2.209 1.00 96.88 119 ILE A CA 1
ATOM 934 C C . ILE A 1 119 ? 4.837 -2.009 1.922 1.00 96.88 119 ILE A C 1
ATOM 936 O O . ILE A 1 119 ? 5.434 -2.361 0.909 1.00 96.88 119 ILE A O 1
ATOM 940 N N . ARG A 1 120 ? 5.404 -1.234 2.857 1.00 95.31 120 ARG A N 1
ATOM 941 C CA . ARG A 1 120 ? 6.757 -0.678 2.737 1.00 95.31 120 ARG A CA 1
ATOM 942 C C . ARG A 1 120 ? 7.792 -1.758 2.428 1.00 95.31 120 ARG A C 1
ATOM 944 O O . ARG A 1 120 ? 8.609 -1.582 1.532 1.00 95.31 120 ARG A O 1
ATOM 951 N N . ARG A 1 121 ? 7.763 -2.870 3.170 1.00 95.62 121 ARG A N 1
ATOM 952 C CA . ARG A 1 121 ? 8.714 -3.975 2.999 1.00 95.62 121 ARG A CA 1
ATOM 953 C C . ARG A 1 121 ? 8.626 -4.594 1.607 1.00 95.62 121 ARG A C 1
ATOM 955 O O . ARG A 1 121 ? 9.660 -4.819 0.990 1.00 95.62 121 ARG A O 1
ATOM 962 N N . TYR A 1 122 ? 7.422 -4.907 1.135 1.00 96.62 122 TYR A N 1
ATOM 963 C CA . TYR A 1 122 ? 7.272 -5.588 -0.150 1.00 96.62 122 TYR A CA 1
ATOM 964 C C . TYR A 1 122 ? 7.477 -4.655 -1.340 1.00 96.62 122 TYR A C 1
ATOM 966 O O . TYR A 1 122 ? 8.092 -5.071 -2.313 1.00 96.62 122 TYR A O 1
ATOM 974 N N . ILE A 1 123 ? 7.065 -3.391 -1.242 1.00 96.00 123 ILE A N 1
ATOM 975 C CA . ILE A 1 123 ? 7.400 -2.384 -2.255 1.00 96.00 123 ILE A CA 1
ATOM 976 C C . ILE A 1 123 ? 8.915 -2.157 -2.310 1.00 96.00 123 ILE A C 1
ATOM 978 O O . ILE A 1 123 ? 9.478 -2.120 -3.398 1.00 96.00 123 ILE A O 1
ATOM 982 N N . GLY A 1 124 ? 9.593 -2.077 -1.158 1.00 94.38 124 GLY A N 1
ATOM 983 C CA . GLY A 1 124 ? 11.056 -1.994 -1.105 1.00 94.38 124 GLY A CA 1
ATOM 984 C C . GLY A 1 124 ? 11.730 -3.161 -1.830 1.00 94.38 124 GLY A C 1
ATOM 985 O O . GLY A 1 124 ? 12.618 -2.944 -2.642 1.00 94.38 124 GLY A O 1
ATOM 986 N N . PHE A 1 125 ? 11.228 -4.381 -1.629 1.00 94.44 125 PHE A N 1
ATOM 987 C CA . PHE A 1 125 ? 11.709 -5.559 -2.350 1.00 94.44 125 PHE A CA 1
ATOM 988 C C . PHE A 1 125 ? 11.485 -5.464 -3.868 1.00 94.44 125 PHE A C 1
ATOM 990 O O . PHE A 1 125 ? 12.381 -5.795 -4.634 1.00 94.44 125 PHE A O 1
ATOM 997 N N . VAL A 1 126 ? 10.320 -4.983 -4.317 1.00 93.94 126 VAL A N 1
ATOM 998 C CA . VAL A 1 126 ? 10.058 -4.760 -5.750 1.00 93.94 126 VAL A CA 1
ATOM 999 C C . VAL A 1 126 ? 11.031 -3.726 -6.325 1.00 93.94 126 VAL A C 1
ATOM 1001 O O . VAL A 1 126 ? 11.568 -3.937 -7.406 1.00 93.94 126 VAL A O 1
ATOM 1004 N N . ILE A 1 127 ? 11.306 -2.636 -5.606 1.00 93.69 127 ILE A N 1
ATOM 1005 C CA . ILE A 1 127 ? 12.254 -1.600 -6.043 1.00 93.69 127 ILE A CA 1
ATOM 1006 C C . ILE A 1 127 ? 13.670 -2.172 -6.177 1.00 93.69 127 ILE A C 1
ATOM 1008 O O . ILE A 1 127 ? 14.304 -1.972 -7.207 1.00 93.69 127 ILE A O 1
ATOM 1012 N N . GLU A 1 128 ? 14.138 -2.919 -5.174 1.00 92.56 128 GLU A N 1
ATOM 1013 C CA . GLU A 1 128 ? 15.471 -3.541 -5.167 1.00 92.56 128 GLU A CA 1
ATOM 1014 C C . GLU A 1 128 ? 15.672 -4.543 -6.316 1.00 92.56 128 GLU A C 1
ATOM 1016 O O . GLU A 1 128 ? 16.794 -4.723 -6.783 1.00 92.56 128 GLU A O 1
ATOM 1021 N N . GLN A 1 129 ? 14.603 -5.201 -6.773 1.00 90.94 129 GLN A N 1
ATOM 1022 C CA . GLN A 1 129 ? 14.666 -6.215 -7.830 1.00 90.94 129 GLN A CA 1
ATOM 1023 C C . GLN A 1 129 ? 14.527 -5.672 -9.252 1.00 90.94 129 GLN A C 1
ATOM 1025 O O . GLN A 1 129 ? 14.774 -6.408 -10.206 1.00 90.94 129 GLN A O 1
ATOM 1030 N N . ASN A 1 130 ? 14.095 -4.425 -9.416 1.00 89.19 130 ASN A N 1
ATOM 1031 C CA . ASN A 1 130 ? 13.821 -3.859 -10.728 1.00 89.19 130 ASN A CA 1
ATOM 1032 C C . ASN A 1 130 ? 14.950 -2.951 -11.183 1.00 89.19 130 ASN A C 1
ATOM 1034 O O . ASN A 1 130 ? 15.351 -2.070 -10.446 1.00 89.19 130 ASN A O 1
ATOM 1038 N N . GLU A 1 131 ? 15.411 -3.096 -12.423 1.00 90.94 131 GLU A N 1
ATOM 1039 C CA . GLU A 1 131 ? 16.421 -2.196 -13.007 1.00 90.94 131 GLU A CA 1
ATOM 1040 C C . GLU A 1 131 ? 15.789 -0.949 -13.650 1.00 90.94 131 GLU A C 1
ATOM 1042 O O . GLU A 1 131 ? 16.454 0.054 -13.904 1.00 90.94 131 GLU A O 1
ATOM 1047 N N . ASN A 1 132 ? 14.480 -0.997 -13.917 1.00 93.44 132 ASN A N 1
ATOM 1048 C CA . ASN A 1 132 ? 13.751 0.102 -14.533 1.00 93.44 132 ASN A CA 1
ATOM 1049 C C . ASN A 1 132 ? 13.419 1.193 -13.499 1.00 93.44 132 ASN A C 1
ATOM 1051 O O . ASN A 1 132 ? 12.504 1.040 -12.687 1.00 93.44 132 ASN A O 1
ATOM 1055 N N . VAL A 1 133 ? 14.125 2.323 -13.591 1.00 92.81 133 VAL A N 1
ATOM 1056 C CA . VAL A 1 133 ? 13.959 3.499 -12.717 1.00 92.81 133 VAL A CA 1
ATOM 1057 C C . VAL A 1 133 ? 12.541 4.079 -12.766 1.00 92.81 133 VAL A C 1
ATOM 1059 O O . VAL A 1 133 ? 12.026 4.521 -11.739 1.00 92.81 133 VAL A O 1
ATOM 1062 N N . GLU A 1 134 ? 11.873 4.069 -13.923 1.00 93.56 134 GLU A N 1
ATOM 1063 C CA . GLU A 1 134 ? 10.492 4.562 -14.035 1.00 93.56 134 GLU A CA 1
ATOM 1064 C C . GLU A 1 134 ? 9.535 3.684 -13.227 1.00 93.56 134 GLU A C 1
ATOM 1066 O O . GLU A 1 134 ? 8.691 4.193 -12.489 1.00 93.56 134 GLU A O 1
ATOM 1071 N N . MET A 1 135 ? 9.713 2.364 -13.301 1.00 93.81 135 MET A N 1
ATOM 1072 C CA . MET A 1 135 ? 8.913 1.415 -12.531 1.00 93.81 135 MET A CA 1
ATOM 1073 C C . MET A 1 135 ? 9.216 1.511 -11.031 1.00 93.81 135 MET A C 1
ATOM 1075 O O . MET A 1 135 ? 8.285 1.584 -10.229 1.00 93.81 135 MET A O 1
ATOM 1079 N N . GLN A 1 136 ? 10.493 1.592 -10.636 1.00 93.50 136 GLN A N 1
ATOM 1080 C CA . GLN A 1 136 ? 10.871 1.840 -9.239 1.00 93.50 136 GLN A CA 1
ATOM 1081 C C . GLN A 1 136 ? 10.212 3.125 -8.703 1.00 93.50 136 GLN A C 1
ATOM 1083 O O . GLN A 1 136 ? 9.664 3.144 -7.598 1.00 93.50 136 GLN A O 1
ATOM 1088 N N . THR A 1 137 ? 10.213 4.192 -9.509 1.00 94.38 137 THR A N 1
ATOM 1089 C CA . THR A 1 137 ? 9.592 5.475 -9.162 1.00 94.38 137 THR A CA 1
ATOM 1090 C C . THR A 1 137 ? 8.077 5.345 -9.024 1.00 94.38 137 THR A C 1
ATOM 1092 O O . THR A 1 137 ? 7.516 5.865 -8.063 1.00 94.38 137 THR A O 1
ATOM 1095 N N . ALA A 1 138 ? 7.403 4.621 -9.920 1.00 95.31 138 ALA A N 1
ATOM 1096 C CA . ALA A 1 138 ? 5.961 4.392 -9.831 1.00 95.31 138 ALA A CA 1
ATOM 1097 C C . ALA A 1 138 ? 5.571 3.677 -8.527 1.00 95.31 138 ALA A C 1
ATOM 1099 O O . ALA A 1 138 ? 4.652 4.102 -7.828 1.00 95.31 138 ALA A O 1
ATOM 1100 N N . TRP A 1 139 ? 6.326 2.650 -8.141 1.00 96.25 139 TRP A N 1
ATOM 1101 C CA . TRP A 1 139 ? 6.135 1.934 -6.879 1.00 96.25 139 TRP A CA 1
ATOM 1102 C C . TRP A 1 139 ? 6.406 2.809 -5.639 1.00 96.25 139 TRP A C 1
ATOM 1104 O O . TRP A 1 139 ? 5.672 2.729 -4.649 1.00 96.25 139 TRP A O 1
ATOM 1114 N N . LEU A 1 140 ? 7.401 3.703 -5.691 1.00 95.12 140 LEU A N 1
ATOM 1115 C CA . LEU A 1 140 ? 7.625 4.708 -4.641 1.00 95.12 140 LEU A CA 1
ATOM 1116 C C . LEU A 1 140 ? 6.485 5.721 -4.529 1.00 95.12 140 LEU A C 1
ATOM 1118 O O . LEU A 1 140 ? 6.084 6.088 -3.418 1.00 95.12 140 LEU A O 1
ATOM 1122 N N . VAL A 1 141 ? 5.972 6.189 -5.667 1.00 95.62 141 VAL A N 1
ATOM 1123 C CA . VAL A 1 141 ? 4.842 7.120 -5.722 1.00 95.62 141 VAL A CA 1
ATOM 1124 C C . VAL A 1 141 ? 3.597 6.456 -5.137 1.00 95.62 141 VAL A C 1
ATOM 1126 O O . VAL A 1 141 ? 2.967 7.055 -4.267 1.00 95.62 141 VAL A O 1
ATOM 1129 N N . ALA A 1 142 ? 3.312 5.204 -5.503 1.00 96.12 142 ALA A N 1
ATOM 1130 C CA . ALA A 1 142 ? 2.213 4.419 -4.941 1.00 96.12 142 ALA A CA 1
ATOM 1131 C C . ALA A 1 142 ? 2.305 4.313 -3.408 1.00 96.12 142 ALA A C 1
ATOM 1133 O O . ALA A 1 142 ? 1.350 4.621 -2.692 1.00 96.12 142 ALA A O 1
ATOM 1134 N N . TYR A 1 143 ? 3.481 3.963 -2.870 1.00 96.31 143 TYR A N 1
ATOM 1135 C CA . TYR A 1 143 ? 3.693 3.929 -1.418 1.00 96.31 143 TYR A CA 1
ATOM 1136 C C . TYR A 1 143 ? 3.451 5.296 -0.759 1.00 96.31 143 TYR A C 1
ATOM 1138 O O . TYR A 1 143 ? 2.804 5.387 0.287 1.00 96.31 143 TYR A O 1
ATOM 1146 N N . SER A 1 144 ? 3.950 6.365 -1.381 1.00 95.44 144 SER A N 1
ATOM 1147 C CA . SER A 1 144 ? 3.822 7.731 -0.868 1.00 95.44 144 SER A CA 1
ATOM 1148 C C . SER A 1 144 ? 2.365 8.201 -0.852 1.00 95.44 144 SER A C 1
ATOM 1150 O O . SER A 1 144 ? 1.937 8.824 0.120 1.00 95.44 144 SER A O 1
ATOM 1152 N N . GLN A 1 145 ? 1.587 7.865 -1.884 1.00 96.25 145 GLN A N 1
ATOM 1153 C CA . GLN A 1 145 ? 0.149 8.138 -1.950 1.00 96.25 145 GLN A CA 1
ATOM 1154 C C . GLN A 1 145 ? -0.603 7.424 -0.824 1.00 96.25 145 GLN A C 1
ATOM 1156 O O . GLN A 1 145 ? -1.359 8.069 -0.094 1.00 96.25 145 GLN A O 1
ATOM 1161 N N . ILE A 1 146 ? -0.335 6.126 -0.629 1.00 96.69 146 ILE A N 1
ATOM 1162 C CA . ILE A 1 146 ? -0.941 5.333 0.448 1.00 96.69 146 ILE A CA 1
ATOM 1163 C C . ILE A 1 146 ? -0.638 5.963 1.811 1.00 96.69 146 ILE A C 1
ATOM 1165 O O . ILE A 1 146 ? -1.550 6.237 2.595 1.00 96.69 146 ILE A O 1
ATOM 1169 N N . LEU A 1 147 ? 0.638 6.240 2.089 1.00 95.00 147 LEU A N 1
ATOM 1170 C CA . LEU A 1 147 ? 1.062 6.800 3.370 1.00 95.00 147 LEU A CA 1
ATOM 1171 C C . LEU A 1 147 ? 0.463 8.192 3.614 1.00 95.00 147 LEU A C 1
ATOM 1173 O O . LEU A 1 147 ? -0.009 8.470 4.715 1.00 95.00 147 LEU A O 1
ATOM 1177 N N . CYS A 1 148 ? 0.448 9.055 2.595 1.00 94.38 148 CYS A N 1
ATOM 1178 C CA . CYS A 1 148 ? -0.107 10.403 2.694 1.00 94.38 148 CYS A CA 1
ATOM 1179 C C . CYS A 1 148 ? -1.611 10.376 2.995 1.00 94.38 148 CYS A C 1
ATOM 1181 O O . CYS A 1 148 ? -2.066 11.069 3.907 1.00 94.38 148 CYS A O 1
ATOM 1183 N N . ALA A 1 149 ? -2.378 9.546 2.282 1.00 94.94 149 ALA A N 1
ATOM 1184 C CA . ALA A 1 149 ? -3.817 9.424 2.491 1.00 94.94 149 ALA A CA 1
ATOM 1185 C C . ALA A 1 149 ? -4.145 8.933 3.909 1.00 94.94 149 ALA A C 1
ATOM 1187 O O . ALA A 1 149 ? -4.988 9.519 4.596 1.00 94.94 149 ALA A O 1
ATOM 1188 N N . VAL A 1 150 ? -3.429 7.909 4.381 1.00 93.62 150 VAL A N 1
ATOM 1189 C CA . VAL A 1 150 ? -3.626 7.360 5.726 1.00 93.62 150 VAL A CA 1
ATOM 1190 C C . VAL A 1 150 ? -3.197 8.356 6.805 1.00 93.62 150 VAL A C 1
ATOM 1192 O O . VAL A 1 150 ? -3.947 8.570 7.756 1.00 93.62 150 VAL A O 1
ATOM 1195 N N . ASN A 1 151 ? -2.054 9.030 6.654 1.00 92.00 151 ASN A N 1
ATOM 1196 C CA . ASN A 1 151 ? -1.610 10.048 7.612 1.00 92.00 151 ASN A CA 1
ATOM 1197 C C . ASN A 1 151 ? -2.572 11.230 7.682 1.00 92.00 151 ASN A C 1
ATOM 1199 O O . ASN A 1 151 ? -2.936 11.634 8.780 1.00 92.00 151 ASN A O 1
ATOM 1203 N N . LYS A 1 152 ? -3.072 11.718 6.542 1.00 92.50 152 LYS A N 1
ATOM 1204 C CA . LYS A 1 152 ? -4.121 12.744 6.515 1.00 92.50 152 LYS A CA 1
ATOM 1205 C C . LYS A 1 152 ? -5.368 12.274 7.265 1.00 92.50 152 LYS A C 1
ATOM 1207 O O . LYS A 1 152 ? -6.011 13.050 7.969 1.00 92.50 152 LYS A O 1
ATOM 1212 N N . LYS A 1 153 ? -5.727 10.994 7.132 1.00 91.81 153 LYS A N 1
ATOM 1213 C CA . LYS A 1 153 ? -6.875 10.421 7.834 1.00 91.81 153 LYS A CA 1
ATOM 1214 C C . LYS A 1 153 ? -6.662 10.356 9.349 1.00 91.81 153 LYS A C 1
ATOM 1216 O O . LYS A 1 153 ? -7.583 10.698 10.088 1.00 91.81 153 LYS A O 1
ATOM 1221 N N . VAL A 1 154 ? -5.475 9.955 9.799 1.00 89.62 154 VAL A N 1
ATOM 1222 C CA . VAL A 1 154 ? -5.098 9.943 11.221 1.00 89.62 154 VAL A CA 1
ATOM 1223 C C . VAL A 1 154 ? -5.041 11.365 11.774 1.00 89.62 154 VAL A C 1
ATOM 1225 O O . VAL A 1 154 ? -5.655 11.642 12.797 1.00 89.62 154 VAL A O 1
ATOM 1228 N N . GLU A 1 155 ? -4.395 12.291 11.075 1.00 88.62 155 GLU A N 1
ATOM 1229 C CA . GLU A 1 155 ? -4.286 13.689 11.485 1.00 88.62 155 GLU A CA 1
ATOM 1230 C C . GLU A 1 155 ? -5.665 14.318 11.720 1.00 88.62 155 GLU A C 1
ATOM 1232 O O . GLU A 1 155 ? -5.900 14.910 12.773 1.00 88.62 155 GLU A O 1
ATOM 1237 N N . ASN A 1 156 ? -6.605 14.090 10.798 1.00 88.38 156 ASN A N 1
ATOM 1238 C CA . ASN A 1 156 ? -7.982 14.572 10.914 1.00 88.38 156 ASN A CA 1
ATOM 1239 C C . ASN A 1 156 ? -8.746 13.988 12.117 1.00 88.38 156 ASN A C 1
ATOM 1241 O O . ASN A 1 156 ? -9.667 14.627 12.617 1.00 88.38 156 ASN A O 1
ATOM 1245 N N . LEU A 1 157 ? -8.419 12.769 12.557 1.00 87.19 157 LEU A N 1
ATOM 1246 C CA . LEU A 1 157 ? -9.128 12.081 13.644 1.00 87.19 157 LEU A CA 1
ATOM 1247 C C . LEU A 1 157 ? -8.467 12.257 15.015 1.00 87.19 157 LEU A C 1
ATOM 1249 O O . LEU A 1 157 ? -9.155 12.175 16.032 1.00 87.19 157 LEU A O 1
ATOM 1253 N N . TYR A 1 158 ? -7.153 12.476 15.046 1.00 84.00 158 TYR A N 1
ATOM 1254 C CA . TYR A 1 158 ? -6.343 12.453 16.266 1.00 84.00 158 TYR A CA 1
ATOM 1255 C C . TYR A 1 158 ? -5.529 13.736 16.490 1.00 84.00 158 TYR A C 1
ATOM 1257 O O . TYR A 1 158 ? -4.745 13.790 17.431 1.00 84.00 158 TYR A O 1
ATOM 1265 N N . GLY A 1 159 ? -5.718 14.776 15.670 1.00 75.88 159 GLY A N 1
ATOM 1266 C CA . GLY A 1 159 ? -5.198 16.120 15.934 1.00 75.88 159 GLY A CA 1
ATOM 1267 C C . GLY A 1 159 ? -3.679 16.243 15.800 1.00 75.88 159 GLY A C 1
ATOM 1268 O O . GLY A 1 159 ? -3.016 16.677 16.736 1.00 75.88 159 GLY A O 1
ATOM 1269 N N . GLY A 1 160 ? -3.129 15.866 14.641 1.00 72.44 160 GLY A N 1
ATOM 1270 C CA . GLY A 1 160 ? -1.695 16.017 14.332 1.00 72.44 160 GLY A CA 1
ATOM 1271 C C . GLY A 1 160 ? -0.847 14.752 14.496 1.00 72.44 160 GLY A C 1
ATOM 1272 O O . GLY A 1 160 ? 0.350 14.780 14.219 1.00 72.44 160 GLY A O 1
ATOM 1273 N N . ALA A 1 161 ? -1.439 13.629 14.916 1.00 77.62 161 ALA A N 1
ATOM 1274 C CA . ALA A 1 161 ? -0.745 12.343 14.938 1.00 77.62 161 ALA A CA 1
ATOM 1275 C C . ALA A 1 161 ? -0.482 11.826 13.512 1.00 77.62 161 ALA A C 1
ATOM 1277 O O . ALA A 1 161 ? -1.344 11.926 12.638 1.00 77.62 161 ALA A O 1
ATOM 1278 N N . GLN A 1 162 ? 0.700 11.249 13.289 1.00 79.50 162 GLN A N 1
ATOM 1279 C CA . GLN A 1 162 ? 1.119 10.691 12.002 1.00 79.50 162 GLN A CA 1
ATOM 1280 C C . GLN A 1 162 ? 1.950 9.424 12.219 1.00 79.50 162 GLN A C 1
ATOM 1282 O O . GLN A 1 162 ? 2.694 9.313 13.196 1.00 79.50 162 GLN A O 1
ATOM 1287 N N . PHE A 1 163 ? 1.858 8.477 11.288 1.00 80.31 163 PHE A N 1
ATOM 1288 C CA . PHE A 1 163 ? 2.765 7.339 11.252 1.00 80.31 163 PHE A CA 1
ATOM 1289 C C . PHE A 1 163 ? 4.151 7.804 10.798 1.00 80.31 163 PHE A C 1
ATOM 1291 O O . PHE A 1 163 ? 4.325 8.282 9.674 1.00 80.31 163 PHE A O 1
ATOM 1298 N N . GLN A 1 164 ? 5.147 7.625 11.666 1.00 77.88 164 GLN A N 1
ATOM 1299 C CA . GLN A 1 164 ? 6.554 7.876 11.355 1.00 77.88 164 GLN A CA 1
ATOM 1300 C C . GLN A 1 164 ? 7.192 6.603 10.794 1.00 77.88 164 GLN A C 1
ATOM 1302 O O . GLN A 1 164 ? 7.847 5.841 11.505 1.00 77.88 164 GLN A O 1
ATOM 1307 N N . LEU A 1 165 ? 6.966 6.344 9.506 1.00 74.88 165 LEU A N 1
ATOM 1308 C CA . LEU A 1 165 ? 7.634 5.257 8.792 1.00 74.88 165 LEU A CA 1
ATOM 1309 C C . LEU A 1 165 ? 8.858 5.806 8.050 1.00 74.88 165 LEU A C 1
ATOM 1311 O O . LEU A 1 165 ? 8.740 6.844 7.400 1.00 74.88 165 LEU A O 1
ATOM 1315 N N . PRO A 1 166 ? 10.025 5.138 8.108 1.00 71.12 166 PRO A N 1
ATOM 1316 C CA . PRO A 1 166 ? 11.197 5.640 7.409 1.00 71.12 166 PRO A CA 1
ATOM 1317 C C . PRO A 1 166 ? 10.975 5.627 5.892 1.00 71.12 166 PRO A C 1
ATOM 1319 O O . PRO A 1 166 ? 10.313 4.733 5.356 1.00 71.12 166 PRO A O 1
ATOM 1322 N N . SER A 1 167 ? 11.545 6.604 5.193 1.00 71.94 167 SER A N 1
ATOM 1323 C CA . SER A 1 167 ? 11.406 6.723 3.740 1.00 71.94 167 SER A CA 1
ATOM 1324 C C . SER A 1 167 ? 11.981 5.504 3.010 1.00 71.94 167 SER A C 1
ATOM 1326 O O . SER A 1 167 ? 12.907 4.839 3.492 1.00 71.94 167 SER A O 1
ATOM 1328 N N . LEU A 1 168 ? 11.403 5.194 1.850 1.00 74.50 168 LEU A N 1
ATOM 1329 C CA . LEU A 1 168 ? 12.028 4.327 0.855 1.00 74.50 168 LEU A CA 1
ATOM 1330 C C . LEU A 1 168 ? 12.921 5.209 -0.025 1.00 74.50 168 LEU A C 1
ATOM 1332 O O . LEU A 1 168 ? 12.493 6.286 -0.437 1.00 74.50 168 LEU A O 1
ATOM 1336 N N . HIS A 1 169 ? 14.153 4.772 -0.269 1.00 72.88 169 HIS A N 1
ATOM 1337 C CA . HIS A 1 169 ? 15.111 5.474 -1.121 1.00 72.88 169 HIS A CA 1
ATOM 1338 C C . HIS A 1 169 ? 15.387 4.611 -2.348 1.00 72.88 169 HIS A C 1
ATOM 1340 O O . HIS A 1 169 ? 15.404 3.385 -2.233 1.00 72.88 169 HIS A O 1
ATOM 1346 N N . LEU A 1 170 ? 15.585 5.252 -3.498 1.00 69.31 170 LEU A N 1
ATOM 1347 C CA . LEU A 1 170 ? 16.145 4.569 -4.659 1.00 69.31 170 LEU A CA 1
ATOM 1348 C C . LEU A 1 170 ? 17.639 4.311 -4.404 1.00 69.31 170 LEU A C 1
ATOM 1350 O O . LEU A 1 170 ? 18.283 5.183 -3.808 1.00 69.31 170 LEU A O 1
ATOM 1354 N N . PRO A 1 171 ? 18.158 3.132 -4.785 1.00 59.75 171 PRO A N 1
ATOM 1355 C CA . PRO A 1 171 ? 19.588 2.846 -4.744 1.00 59.75 171 PRO A CA 1
ATOM 1356 C C . PRO A 1 171 ? 20.396 3.729 -5.706 1.00 59.75 171 PRO A C 1
ATOM 1358 O O . PRO A 1 171 ? 19.827 4.207 -6.716 1.00 59.75 171 PRO A O 1
#

Foldseek 3Di:
DDDDDDDDDPVVVVVVVPPPDDDDDDDDDDDPDDQDLQNPDPDPDDDDDDDDDPPPPDQQDQSNHRDLVVLLVSLLVQLVVQLVHFRDPVNLVSLLVSLLCCCVPPVPVVSSLVSLVSNVVSLLVSLVPDPDPVRNVRSLVSSVVSQVSNQVSCCVVPPNDGDPDDHRDHD

pLDDT: mean 74.26, std 23.07, range [33.88, 97.25]